Protein AF-A0A7S2V1N7-F1 (afdb_monomer)

Structure (mmCIF, N/CA/C/O backbone):
data_AF-A0A7S2V1N7-F1
#
_entry.id   AF-A0A7S2V1N7-F1
#
loop_
_atom_site.group_PDB
_atom_site.id
_atom_site.type_symbol
_atom_site.label_atom_id
_atom_site.label_alt_id
_atom_site.label_comp_id
_atom_site.label_asym_id
_atom_site.label_entity_id
_atom_site.label_seq_id
_atom_site.pdbx_PDB_ins_code
_atom_site.Cartn_x
_atom_site.Cartn_y
_atom_site.Cartn_z
_atom_site.occupancy
_atom_site.B_iso_or_equiv
_atom_site.auth_seq_id
_atom_site.auth_comp_id
_atom_site.auth_asym_id
_atom_site.auth_atom_id
_atom_site.pdbx_PDB_model_num
ATOM 1 N N . ARG A 1 1 ? -16.010 21.346 7.575 1.00 42.81 1 ARG A N 1
ATOM 2 C CA . ARG A 1 1 ? -16.570 21.109 6.223 1.00 42.81 1 ARG A CA 1
ATOM 3 C C . ARG A 1 1 ? -16.182 22.324 5.382 1.00 42.81 1 ARG A C 1
ATOM 5 O O . ARG A 1 1 ? -16.856 23.338 5.467 1.00 42.81 1 ARG A O 1
ATOM 12 N N . VAL A 1 2 ? -15.017 22.274 4.736 1.00 31.75 2 VAL A N 1
ATOM 13 C CA . VAL A 1 2 ? -14.473 23.378 3.923 1.00 31.75 2 VAL A CA 1
ATOM 14 C C . VAL A 1 2 ? -14.767 23.037 2.460 1.00 31.75 2 VAL A C 1
ATOM 16 O O . VAL A 1 2 ? -14.564 21.878 2.091 1.00 31.75 2 VAL A O 1
ATOM 19 N N . PRO A 1 3 ? -15.313 23.959 1.653 1.00 31.62 3 PRO A N 1
ATOM 20 C CA . PRO A 1 3 ? -15.618 23.675 0.260 1.00 31.62 3 PRO A CA 1
ATOM 21 C C . PRO A 1 3 ? -14.314 23.675 -0.542 1.00 31.62 3 PRO A C 1
ATOM 23 O O . PRO A 1 3 ? -13.525 24.610 -0.434 1.00 31.62 3 PRO A O 1
ATOM 26 N N . LEU A 1 4 ? -14.083 22.624 -1.328 1.00 34.66 4 LEU A N 1
ATOM 27 C CA . LEU A 1 4 ? -13.017 22.612 -2.326 1.00 34.66 4 LEU A CA 1
ATOM 28 C C . LEU A 1 4 ? -13.506 23.423 -3.529 1.00 34.66 4 LEU A C 1
ATOM 30 O O . LEU A 1 4 ? -14.501 23.064 -4.158 1.00 34.66 4 LEU A O 1
ATOM 34 N N . VAL A 1 5 ? -12.839 24.541 -3.793 1.00 35.62 5 VAL A N 1
ATOM 35 C CA . VAL A 1 5 ? -12.979 25.317 -5.028 1.00 35.62 5 VAL A CA 1
ATOM 36 C C . VAL A 1 5 ? -12.204 24.594 -6.131 1.00 35.62 5 VAL A C 1
ATOM 38 O O . VAL A 1 5 ? -11.089 24.125 -5.908 1.00 35.62 5 VAL A O 1
ATOM 41 N N . GLU A 1 6 ? -12.798 24.474 -7.319 1.00 36.16 6 GLU A N 1
ATOM 42 C CA . GLU A 1 6 ? -12.089 24.032 -8.523 1.00 36.16 6 GLU A CA 1
ATOM 43 C C . GLU A 1 6 ? -10.876 24.942 -8.758 1.00 36.16 6 GLU A C 1
ATOM 45 O O . GLU A 1 6 ? -11.041 26.137 -8.999 1.00 36.16 6 GLU A O 1
ATOM 50 N N . GLY A 1 7 ? -9.660 24.388 -8.693 1.00 40.28 7 GLY A N 1
ATOM 51 C CA . GLY A 1 7 ? -8.454 25.099 -9.132 1.00 40.28 7 GLY A CA 1
ATOM 52 C C . GLY A 1 7 ? -7.237 25.085 -8.210 1.00 40.28 7 GLY A C 1
ATOM 53 O O . GLY A 1 7 ? -6.247 25.723 -8.567 1.00 40.28 7 GLY A O 1
ATOM 54 N N . ASP A 1 8 ? -7.241 24.361 -7.089 1.00 32.91 8 ASP A N 1
ATOM 55 C CA . ASP A 1 8 ? -6.070 24.310 -6.201 1.00 32.91 8 ASP A CA 1
ATOM 56 C C . ASP A 1 8 ? -4.965 23.399 -6.768 1.00 32.91 8 ASP A C 1
ATOM 58 O O . ASP A 1 8 ? -4.761 22.249 -6.378 1.00 32.91 8 ASP A O 1
ATOM 62 N N . MET A 1 9 ? -4.246 23.959 -7.743 1.00 36.78 9 MET A N 1
ATOM 63 C CA . MET A 1 9 ? -2.929 23.522 -8.177 1.00 36.78 9 MET A CA 1
ATOM 64 C C . MET A 1 9 ? -1.976 23.522 -6.977 1.00 36.78 9 MET A C 1
ATOM 66 O O . MET A 1 9 ? -1.804 24.533 -6.295 1.00 36.78 9 MET A O 1
ATOM 70 N N . ILE A 1 10 ? -1.314 22.385 -6.766 1.00 39.44 10 ILE A N 1
ATOM 71 C CA . ILE A 1 10 ? -0.136 22.242 -5.903 1.00 39.44 10 ILE A CA 1
ATOM 72 C C . ILE A 1 10 ? 0.823 2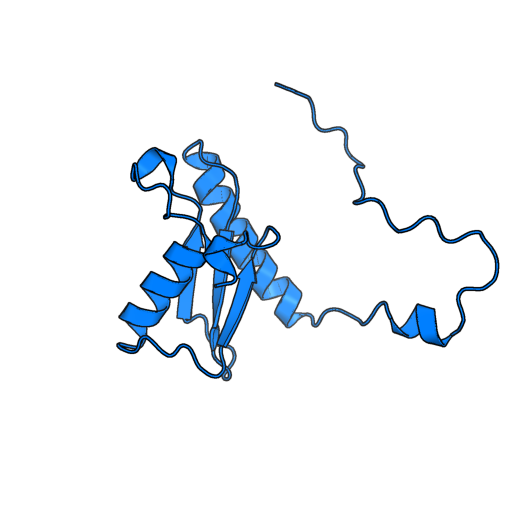3.410 -6.211 1.00 39.44 10 ILE A C 1
ATOM 74 O O . ILE A 1 10 ? 1.060 23.685 -7.393 1.00 39.44 10 ILE A O 1
ATOM 78 N N . PRO A 1 11 ? 1.370 24.124 -5.209 1.00 36.28 11 PRO A N 1
ATOM 79 C CA . PRO A 1 11 ? 2.172 25.312 -5.456 1.00 36.28 11 PRO A CA 1
ATOM 80 C C . PRO A 1 11 ? 3.440 24.921 -6.215 1.00 36.28 11 PRO A C 1
ATOM 82 O O . PRO A 1 11 ? 4.390 24.387 -5.645 1.00 36.28 11 PRO A O 1
ATOM 85 N N . THR A 1 12 ? 3.475 25.200 -7.519 1.00 39.91 12 THR A N 1
ATOM 86 C CA . THR A 1 12 ? 4.720 25.136 -8.282 1.00 39.91 12 THR A CA 1
ATOM 87 C C . THR A 1 12 ? 5.693 26.158 -7.695 1.00 39.91 12 THR A C 1
ATOM 89 O O . THR A 1 12 ? 5.255 27.261 -7.336 1.00 39.91 12 THR A O 1
ATOM 92 N N . PRO A 1 13 ? 7.000 25.859 -7.617 1.00 39.22 13 PRO A N 1
ATOM 93 C CA . PRO A 1 13 ? 7.968 26.805 -7.090 1.00 39.22 13 PRO A CA 1
ATOM 94 C C . PRO A 1 13 ? 7.872 28.099 -7.897 1.00 39.22 13 PRO A C 1
ATOM 96 O O . PRO A 1 13 ? 7.823 28.069 -9.129 1.00 39.22 13 PRO A O 1
ATOM 99 N N . ARG A 1 14 ? 7.802 29.239 -7.204 1.00 44.78 14 ARG A N 1
ATOM 100 C CA . ARG A 1 14 ? 7.757 30.574 -7.812 1.00 44.78 14 ARG A CA 1
ATOM 101 C C . ARG A 1 14 ? 9.095 30.849 -8.510 1.00 44.78 14 ARG A C 1
ATOM 103 O O . ARG A 1 14 ? 9.966 31.524 -7.973 1.00 44.78 14 ARG A O 1
ATOM 110 N N . PHE A 1 15 ? 9.278 30.306 -9.708 1.00 44.94 15 PHE A N 1
ATOM 111 C CA . PHE A 1 15 ? 10.390 30.667 -10.572 1.00 44.94 15 PHE A CA 1
ATOM 112 C C . PHE A 1 15 ? 10.088 32.043 -11.162 1.00 44.94 15 PHE A C 1
ATOM 114 O O . PHE A 1 15 ? 9.101 32.234 -11.875 1.00 44.94 15 PHE A O 1
ATOM 121 N N . GLN A 1 16 ? 10.911 33.031 -10.807 1.00 41.84 16 GLN A N 1
ATOM 122 C CA . GLN A 1 16 ? 10.851 34.357 -11.410 1.00 41.84 16 GLN A CA 1
ATOM 123 C C . GLN A 1 16 ? 10.960 34.224 -12.934 1.00 41.84 16 GLN A C 1
ATOM 125 O O . GLN A 1 16 ? 11.785 33.474 -13.461 1.00 41.84 16 GLN A O 1
ATOM 130 N N . HIS A 1 17 ? 10.069 34.926 -13.629 1.00 44.06 17 HIS A N 1
ATOM 131 C CA . HIS A 1 17 ? 9.933 34.889 -15.076 1.00 44.06 17 HIS A CA 1
ATOM 132 C C . HIS A 1 17 ? 11.265 35.258 -15.745 1.00 44.06 17 HIS A C 1
ATOM 134 O O . HIS A 1 17 ? 11.726 36.386 -15.601 1.00 44.06 17 HIS A O 1
ATOM 140 N N . GLY A 1 18 ? 11.857 34.329 -16.505 1.00 47.34 18 GLY A N 1
ATOM 141 C CA . GLY A 1 18 ? 12.840 34.705 -17.527 1.00 47.34 18 GLY A CA 1
ATOM 142 C C . GLY A 1 18 ? 13.954 33.718 -17.867 1.00 47.34 18 GLY A C 1
ATOM 143 O O . GLY A 1 18 ? 14.486 33.816 -18.966 1.00 47.34 18 GLY A O 1
ATOM 144 N N . LEU A 1 19 ? 14.322 32.762 -17.007 1.00 46.16 19 LEU A N 1
ATOM 145 C CA . LEU A 1 19 ? 15.497 31.903 -17.256 1.00 46.16 19 LEU A CA 1
ATOM 146 C C . LEU A 1 19 ? 15.286 30.459 -16.783 1.00 46.16 19 LEU A C 1
ATOM 148 O O . LEU A 1 19 ? 16.047 29.920 -15.988 1.00 46.16 19 LEU A O 1
ATOM 152 N N . VAL A 1 20 ? 14.254 29.795 -17.299 1.00 50.62 20 VAL A N 1
ATOM 153 C CA . VAL A 1 20 ? 14.172 28.331 -17.209 1.00 50.62 20 VAL A CA 1
ATOM 154 C C . VAL A 1 20 ? 14.992 27.789 -18.379 1.00 50.62 20 VAL A C 1
ATOM 156 O O . VAL A 1 20 ? 14.531 27.800 -19.524 1.00 50.62 20 VAL A O 1
ATOM 159 N N . SER A 1 21 ? 16.246 27.405 -18.114 1.00 56.25 21 SER A N 1
ATOM 160 C CA . SER A 1 21 ? 17.143 26.821 -19.120 1.00 56.25 21 SER A CA 1
ATOM 161 C C . SER A 1 21 ? 16.444 25.649 -19.832 1.00 56.25 21 SER A C 1
ATOM 163 O O . SER A 1 21 ? 15.557 25.007 -19.262 1.00 56.25 21 SER A O 1
ATOM 165 N N . ARG A 1 22 ? 16.832 25.316 -21.076 1.00 53.84 22 ARG A N 1
ATOM 166 C CA . ARG A 1 22 ? 16.344 24.086 -21.751 1.00 53.84 22 ARG A CA 1
ATOM 167 C C . ARG A 1 22 ? 16.469 22.850 -20.842 1.00 53.84 22 ARG A C 1
ATOM 169 O O . ARG A 1 22 ? 15.635 21.958 -20.900 1.00 53.84 22 ARG A O 1
ATOM 176 N N . GLN A 1 23 ? 17.456 22.860 -19.951 1.00 54.12 23 GLN A N 1
ATOM 177 C CA . GLN A 1 23 ? 17.722 21.829 -18.954 1.00 54.12 23 GLN A CA 1
ATOM 178 C C . GLN A 1 23 ? 16.634 21.719 -17.872 1.00 54.12 23 GLN A C 1
ATOM 180 O O . GLN A 1 23 ? 16.312 20.612 -17.459 1.00 54.12 23 GLN A O 1
ATOM 185 N N . CYS A 1 24 ? 16.008 22.828 -17.466 1.00 48.53 24 CYS A N 1
ATOM 186 C CA . CYS A 1 24 ? 14.876 22.816 -16.536 1.00 48.53 24 CYS A CA 1
ATOM 187 C C . CYS A 1 24 ? 13.551 22.434 -17.222 1.00 48.53 24 CYS A C 1
ATOM 189 O O . CYS A 1 24 ? 12.697 21.821 -16.590 1.00 48.53 24 CYS A O 1
ATOM 191 N N . LYS A 1 25 ? 13.385 22.719 -18.524 1.00 47.16 25 LYS A N 1
ATOM 192 C CA . LYS A 1 25 ? 12.231 22.221 -19.302 1.00 47.16 25 LYS A CA 1
ATOM 193 C C . LYS A 1 25 ? 12.260 20.698 -19.467 1.00 47.16 25 LYS A C 1
ATOM 195 O O . LYS A 1 25 ? 11.214 20.069 -19.413 1.00 47.16 25 LYS A O 1
ATOM 200 N N . ASN A 1 26 ? 13.454 20.114 -19.567 1.00 47.53 26 ASN A N 1
ATOM 201 C CA . ASN A 1 26 ? 13.648 18.661 -19.574 1.00 47.53 26 ASN A CA 1
ATOM 202 C C . ASN A 1 26 ? 13.399 18.004 -18.200 1.00 47.53 26 ASN A C 1
ATOM 204 O O . ASN A 1 26 ? 13.274 16.785 -18.129 1.00 47.53 26 ASN A O 1
ATOM 208 N N . TYR A 1 27 ? 13.347 18.789 -17.115 1.00 49.41 27 TYR A N 1
ATOM 209 C CA . TYR A 1 27 ? 13.086 18.302 -15.753 1.00 49.41 27 TYR A CA 1
ATOM 210 C C . TYR A 1 27 ? 11.599 17.988 -15.512 1.00 49.41 27 TYR A C 1
ATOM 212 O O . TYR A 1 27 ? 11.265 17.267 -14.579 1.00 49.41 27 TYR A O 1
ATOM 220 N N . MET A 1 28 ? 10.713 18.481 -16.382 1.00 49.38 28 MET A N 1
ATOM 221 C CA . MET A 1 28 ? 9.316 18.051 -16.474 1.00 49.38 28 MET A CA 1
ATOM 222 C C . MET A 1 28 ? 9.238 16.804 -17.366 1.00 49.38 28 MET A C 1
ATOM 224 O O . MET A 1 28 ? 8.637 16.844 -18.438 1.00 49.38 28 MET A O 1
ATOM 228 N N . GLN A 1 29 ? 9.941 15.731 -16.982 1.00 55.34 29 GLN A N 1
ATOM 229 C CA . GLN A 1 29 ? 9.911 14.468 -17.722 1.00 55.34 29 GLN A CA 1
ATOM 230 C C . GLN A 1 29 ? 8.460 13.997 -17.889 1.00 55.34 29 GLN A C 1
ATOM 232 O O . GLN A 1 29 ? 7.685 14.012 -16.934 1.00 55.34 29 GLN A O 1
ATOM 237 N N . GLU A 1 30 ? 8.099 13.593 -19.108 1.00 62.25 30 GLU A N 1
ATOM 238 C CA . GLU A 1 30 ? 6.822 12.944 -19.398 1.00 62.25 30 GLU A CA 1
ATOM 239 C C . GLU A 1 30 ? 6.644 11.737 -18.468 1.00 62.25 30 GLU A C 1
ATOM 241 O O . GLU A 1 30 ? 7.385 10.758 -18.557 1.00 62.25 30 GLU A O 1
ATOM 246 N N . TYR A 1 31 ? 5.664 11.804 -17.562 1.00 71.31 31 TYR A N 1
ATOM 247 C CA . TYR A 1 31 ? 5.207 10.626 -16.828 1.00 71.31 31 TYR A CA 1
ATOM 248 C C . TYR A 1 31 ? 4.820 9.546 -17.837 1.00 71.31 31 TYR A C 1
ATOM 250 O O . TYR A 1 31 ? 4.067 9.834 -18.774 1.00 71.31 31 TYR A O 1
ATOM 258 N N . ARG A 1 32 ? 5.303 8.312 -17.646 1.00 87.38 32 ARG A N 1
ATOM 259 C CA . ARG A 1 32 ? 4.930 7.207 -18.535 1.00 87.38 32 ARG A CA 1
ATOM 260 C C . ARG A 1 32 ? 3.415 7.024 -18.469 1.00 87.38 32 ARG A C 1
ATOM 262 O O . ARG A 1 32 ? 2.822 7.128 -17.397 1.00 87.38 32 ARG A O 1
ATOM 269 N N . GLU A 1 33 ? 2.777 6.729 -19.599 1.00 89.31 33 GLU A N 1
ATOM 270 C CA . GLU A 1 33 ? 1.331 6.439 -19.623 1.00 89.31 33 GLU A CA 1
ATOM 271 C C . GLU A 1 33 ? 0.968 5.286 -18.674 1.00 89.31 33 GLU A C 1
ATOM 273 O O . GLU A 1 33 ? -0.084 5.293 -18.039 1.00 89.31 33 GLU A O 1
ATOM 278 N N . GLU A 1 34 ? 1.892 4.343 -18.499 1.00 92.94 34 GLU A N 1
ATOM 279 C CA . GLU A 1 34 ? 1.797 3.279 -17.504 1.00 92.94 34 GLU A CA 1
ATOM 280 C C . GLU A 1 34 ? 1.728 3.814 -16.060 1.00 92.94 34 GLU A C 1
ATOM 282 O O . GLU A 1 34 ? 0.871 3.386 -15.288 1.00 92.94 34 GLU A O 1
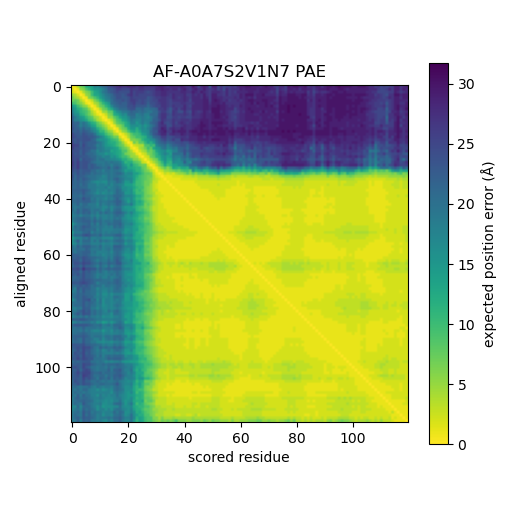ATOM 287 N N . ASP A 1 35 ? 2.551 4.804 -15.700 1.00 95.56 35 ASP A N 1
ATOM 288 C CA . ASP A 1 35 ? 2.529 5.408 -14.361 1.00 95.56 35 ASP A CA 1
ATOM 289 C C . ASP A 1 35 ? 1.174 6.083 -14.083 1.00 95.56 35 ASP A C 1
ATOM 291 O O . ASP A 1 35 ? 0.635 5.984 -12.977 1.00 95.56 35 ASP A O 1
ATOM 295 N N . LYS A 1 36 ? 0.576 6.722 -15.101 1.00 95.62 36 LYS A N 1
ATOM 296 C CA . LYS A 1 36 ? -0.773 7.309 -15.003 1.00 95.62 36 LYS A CA 1
ATOM 297 C C . LYS A 1 36 ? -1.838 6.237 -14.782 1.00 95.62 36 LYS A C 1
ATOM 299 O O . LYS A 1 36 ? -2.739 6.439 -13.968 1.00 95.62 36 LYS A O 1
ATOM 304 N N . TYR A 1 37 ? -1.735 5.106 -15.478 1.00 97.38 37 TYR A N 1
ATOM 305 C CA . TYR A 1 37 ? -2.654 3.980 -15.317 1.00 97.38 37 TYR A CA 1
ATOM 306 C C . TYR A 1 37 ? -2.610 3.412 -13.891 1.00 97.38 37 TYR A C 1
ATOM 308 O O . TYR A 1 37 ? -3.652 3.305 -13.236 1.00 97.38 37 TYR A O 1
ATOM 316 N N . TRP A 1 38 ? -1.415 3.124 -13.370 1.00 98.31 38 TRP A N 1
ATOM 317 C CA . TRP A 1 38 ? -1.253 2.591 -12.015 1.00 98.31 38 TRP A CA 1
ATOM 318 C C . TRP A 1 38 ? -1.690 3.588 -10.939 1.00 98.31 38 TRP A C 1
ATOM 320 O O . TRP A 1 38 ? -2.372 3.208 -9.984 1.00 98.31 38 TRP A O 1
ATOM 330 N N . MET A 1 39 ? -1.404 4.879 -11.129 1.00 98.25 39 MET A N 1
ATOM 331 C CA . MET A 1 39 ? -1.926 5.932 -10.255 1.00 98.25 39 MET A CA 1
ATOM 332 C C . MET A 1 39 ? -3.460 6.003 -10.286 1.00 98.25 39 MET A C 1
ATOM 334 O O . MET A 1 39 ? -4.094 6.201 -9.250 1.00 98.25 39 MET A O 1
ATOM 338 N N . GLY A 1 40 ? -4.079 5.775 -11.448 1.00 98.31 40 GLY A N 1
ATOM 339 C CA . GLY A 1 40 ? -5.531 5.648 -11.576 1.00 98.31 40 GLY A CA 1
ATOM 340 C C . GLY A 1 40 ? -6.106 4.549 -10.677 1.00 98.31 40 GLY A C 1
ATOM 341 O O . GLY A 1 40 ? -7.096 4.777 -9.980 1.00 98.31 40 GLY A O 1
ATOM 342 N N . LEU A 1 41 ? -5.453 3.384 -10.611 1.00 98.62 41 LEU A N 1
ATOM 343 C CA . LEU A 1 41 ? -5.857 2.307 -9.699 1.00 98.62 41 LEU A CA 1
ATOM 344 C C . LEU A 1 41 ? -5.645 2.672 -8.221 1.00 98.62 41 LEU A C 1
ATOM 346 O O . LEU A 1 41 ? -6.502 2.360 -7.390 1.00 98.62 41 LEU A O 1
ATOM 350 N N . ALA A 1 42 ? -4.569 3.386 -7.881 1.00 98.75 42 ALA A N 1
ATOM 351 C CA . ALA A 1 42 ? -4.359 3.892 -6.523 1.00 98.75 42 ALA A CA 1
ATOM 352 C C . ALA A 1 42 ? -5.468 4.880 -6.102 1.00 98.75 42 ALA A C 1
ATOM 354 O O . ALA A 1 42 ? -5.976 4.804 -4.982 1.00 98.75 42 ALA A O 1
ATOM 355 N N . LEU A 1 43 ? -5.931 5.743 -7.012 1.00 98.75 43 LEU A N 1
ATOM 356 C CA . LEU A 1 43 ? -7.063 6.647 -6.768 1.00 98.75 43 LEU A CA 1
ATOM 357 C C . LEU A 1 43 ? -8.386 5.896 -6.552 1.00 98.75 43 LEU A C 1
ATOM 359 O O . LEU A 1 43 ? -9.199 6.314 -5.724 1.00 98.75 43 LEU A O 1
ATOM 363 N N . VAL A 1 44 ? -8.595 4.755 -7.221 1.00 98.81 44 VAL A N 1
ATOM 364 C CA . VAL A 1 44 ? -9.736 3.868 -6.928 1.00 98.81 44 VAL A CA 1
ATOM 365 C C . VAL A 1 44 ? -9.669 3.355 -5.485 1.00 98.81 44 VAL A C 1
ATOM 367 O O . VAL A 1 44 ? -10.691 3.344 -4.796 1.00 98.81 44 VAL A O 1
ATOM 370 N N . GLN A 1 45 ? -8.483 2.996 -4.983 1.00 98.81 45 GLN A N 1
ATOM 371 C CA . GLN A 1 45 ? -8.305 2.590 -3.581 1.00 98.81 45 GLN A CA 1
ATOM 372 C C . GLN A 1 45 ? -8.551 3.749 -2.604 1.00 98.81 45 GLN A C 1
ATOM 374 O O . GLN A 1 45 ? -9.274 3.582 -1.622 1.00 98.81 45 GLN A O 1
ATOM 379 N N . ALA A 1 46 ? -8.052 4.950 -2.906 1.00 98.75 46 ALA A N 1
ATOM 380 C CA . ALA A 1 46 ? -8.334 6.149 -2.113 1.00 98.75 46 ALA A CA 1
ATOM 381 C C . ALA A 1 46 ? -9.842 6.443 -2.031 1.00 98.75 46 ALA A C 1
ATOM 383 O O . ALA A 1 46 ? -10.356 6.843 -0.982 1.00 98.75 46 ALA A O 1
ATOM 384 N N . LYS A 1 47 ? -10.589 6.180 -3.114 1.00 98.69 47 LYS A N 1
ATOM 385 C CA . LYS A 1 47 ? -12.049 6.298 -3.111 1.00 98.69 47 LYS A CA 1
ATOM 386 C C . LYS A 1 47 ? -12.716 5.269 -2.193 1.00 98.69 47 LYS A C 1
ATOM 388 O O . LYS A 1 47 ? -13.694 5.622 -1.535 1.00 98.69 47 LYS A O 1
ATOM 393 N N . LYS A 1 48 ? -12.191 4.039 -2.095 1.00 98.62 48 LYS A N 1
ATOM 394 C CA . LYS A 1 48 ? -12.671 3.033 -1.126 1.00 98.62 48 LYS A CA 1
ATOM 395 C C . LYS A 1 48 ? -12.491 3.523 0.314 1.00 98.62 48 LYS A C 1
ATOM 397 O O . LYS A 1 48 ? -13.465 3.492 1.059 1.00 98.62 48 LYS A O 1
ATOM 402 N N . ALA A 1 49 ? -11.313 4.050 0.667 1.00 98.50 49 ALA A N 1
ATOM 403 C CA . ALA A 1 49 ? -11.075 4.666 1.979 1.00 98.50 49 ALA A CA 1
ATOM 404 C C . ALA A 1 49 ? -12.076 5.801 2.258 1.00 98.50 49 ALA A C 1
ATOM 406 O O . ALA A 1 49 ? -12.778 5.784 3.268 1.00 98.50 49 ALA A O 1
ATOM 407 N N . SER A 1 50 ? -12.233 6.732 1.311 1.00 98.44 50 SER A N 1
ATOM 408 C CA . SER A 1 50 ? -13.186 7.843 1.435 1.00 98.44 50 SER A CA 1
ATOM 409 C C . SER A 1 50 ? -14.620 7.375 1.702 1.00 98.44 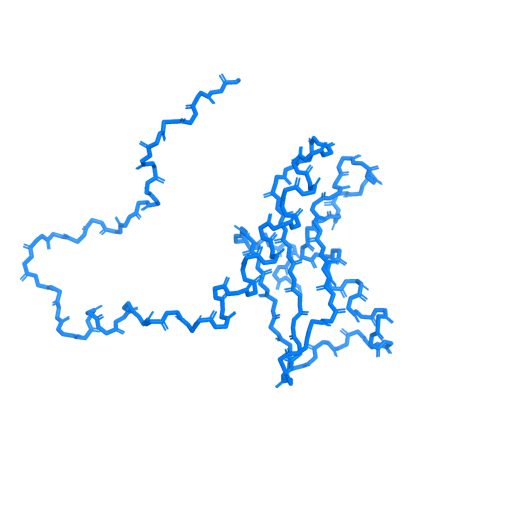50 SER A C 1
ATOM 411 O O . SER A 1 50 ? -15.309 7.950 2.543 1.00 98.44 50 SER A O 1
ATOM 413 N N . ASN A 1 51 ? -15.074 6.324 1.012 1.00 98.38 51 ASN A N 1
ATOM 414 C CA . ASN A 1 51 ? -16.422 5.778 1.182 1.00 98.38 51 ASN A CA 1
ATOM 415 C C . ASN A 1 51 ? -16.638 5.141 2.567 1.00 98.38 51 ASN A C 1
ATOM 417 O O . ASN A 1 51 ? -17.780 5.028 3.004 1.00 98.38 51 ASN A O 1
ATOM 421 N N . LEU A 1 52 ? -15.561 4.741 3.246 1.00 98.06 52 LEU A N 1
ATOM 422 C CA . LEU A 1 52 ? -15.577 4.205 4.609 1.00 98.06 52 LEU A CA 1
ATOM 423 C C . LEU A 1 52 ? -15.370 5.287 5.682 1.00 98.06 52 LEU A C 1
ATOM 425 O O . LEU A 1 52 ? -15.354 4.968 6.866 1.00 98.06 52 LEU A O 1
ATOM 429 N N . GLY A 1 53 ? -15.237 6.559 5.290 1.00 97.81 53 GLY A N 1
ATOM 430 C CA . GLY A 1 53 ? -14.981 7.667 6.215 1.00 97.81 53 GLY A CA 1
ATOM 431 C C . GLY A 1 53 ? -13.523 7.791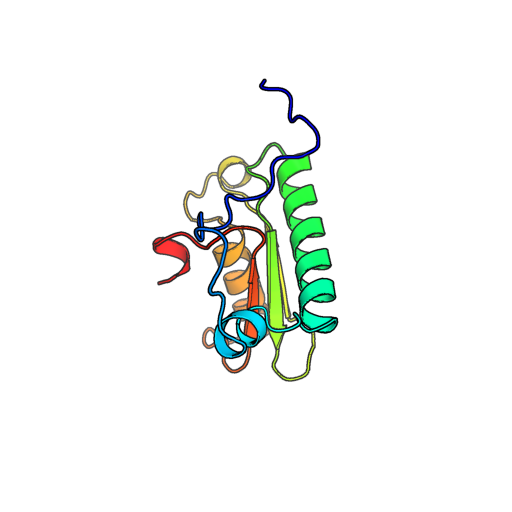 6.667 1.00 97.81 53 GLY A C 1
ATOM 432 O O . GLY A 1 53 ? -13.243 8.549 7.589 1.00 97.81 53 GLY A O 1
ATOM 433 N N . GLU A 1 54 ? -12.606 7.079 6.015 1.00 98.38 54 GLU A N 1
ATOM 434 C CA . GLU A 1 54 ? -11.165 7.130 6.274 1.00 98.38 54 GLU A CA 1
ATOM 435 C C . GLU A 1 54 ? -10.502 8.310 5.543 1.00 98.38 54 GLU A C 1
ATOM 437 O O . GLU A 1 54 ? -11.065 8.898 4.610 1.00 98.38 54 GLU A O 1
ATOM 442 N N . VAL A 1 55 ? -9.252 8.617 5.908 1.00 97.88 55 VAL A N 1
ATOM 443 C CA . VAL A 1 55 ? -8.403 9.518 5.111 1.00 97.88 55 VAL A CA 1
ATOM 444 C C . VAL A 1 55 ? -8.235 8.920 3.702 1.00 97.88 55 VAL A C 1
ATOM 446 O O . VAL A 1 55 ? -7.864 7.751 3.586 1.00 97.88 55 VAL A O 1
ATOM 449 N N . PRO A 1 56 ? -8.501 9.672 2.614 1.00 98.44 56 PRO A N 1
ATOM 450 C CA . PRO A 1 56 ? -8.570 9.127 1.258 1.00 98.44 56 PRO A CA 1
ATOM 451 C C . PRO A 1 56 ? -7.176 8.881 0.663 1.00 98.44 56 PRO A C 1
ATOM 453 O O . PRO A 1 56 ? -6.734 9.594 -0.236 1.00 98.44 56 PRO A O 1
ATOM 456 N N . VAL A 1 57 ? -6.483 7.858 1.164 1.00 98.75 57 VAL A N 1
ATOM 457 C CA . VAL A 1 57 ? -5.178 7.413 0.662 1.00 98.75 57 VAL A CA 1
ATOM 458 C C . VAL A 1 57 ? -5.299 5.998 0.117 1.00 98.75 57 VAL A C 1
ATOM 460 O O . VAL A 1 57 ? -5.895 5.121 0.747 1.00 98.75 57 VAL A O 1
ATOM 463 N N . GLY A 1 58 ? -4.734 5.789 -1.067 1.00 98.81 58 GLY A N 1
ATOM 464 C CA . GLY A 1 58 ? -4.678 4.507 -1.748 1.00 98.81 58 GLY A CA 1
ATOM 465 C C . GLY A 1 58 ? -3.273 4.206 -2.252 1.00 98.81 58 GLY A C 1
ATOM 466 O O . GLY A 1 58 ? -2.495 5.119 -2.538 1.00 98.81 58 GLY A O 1
ATOM 467 N N . ALA A 1 59 ? -2.964 2.919 -2.367 1.00 98.81 59 ALA A N 1
ATOM 468 C CA . ALA A 1 59 ? -1.701 2.432 -2.883 1.00 98.81 59 ALA A CA 1
ATOM 469 C C . ALA A 1 59 ? -1.887 1.160 -3.718 1.00 98.81 59 ALA A C 1
ATOM 471 O O . ALA A 1 59 ? -2.761 0.337 -3.435 1.00 98.81 59 ALA A O 1
ATOM 472 N N . VAL A 1 60 ? -1.041 0.981 -4.729 1.00 98.81 60 VAL A N 1
ATOM 473 C CA . VAL A 1 60 ? -0.939 -0.261 -5.510 1.00 98.81 60 VAL A CA 1
ATOM 474 C C . VAL A 1 60 ? 0.521 -0.625 -5.724 1.00 98.81 60 VAL A C 1
ATOM 476 O O . VAL A 1 60 ? 1.368 0.257 -5.854 1.00 98.81 60 VAL A O 1
ATOM 479 N N . LEU A 1 61 ? 0.820 -1.920 -5.752 1.00 98.62 61 LEU A N 1
ATOM 480 C CA . LEU A 1 61 ? 2.168 -2.435 -5.959 1.00 98.62 61 LEU A CA 1
ATOM 481 C C . LEU A 1 61 ? 2.210 -3.294 -7.217 1.00 98.62 61 LEU A C 1
ATOM 483 O O . LEU A 1 61 ? 1.407 -4.214 -7.379 1.00 98.62 61 LEU A O 1
ATOM 487 N N . VAL A 1 62 ? 3.156 -2.978 -8.092 1.00 98.31 62 VAL A N 1
ATOM 488 C CA . VAL A 1 62 ? 3.331 -3.579 -9.417 1.00 98.31 62 VAL A CA 1
ATOM 489 C C . VAL A 1 62 ? 4.698 -4.248 -9.466 1.00 98.31 62 VAL A C 1
ATOM 491 O O . VAL A 1 62 ? 5.670 -3.686 -8.964 1.00 98.31 62 VAL A O 1
ATOM 494 N N . ASP A 1 63 ? 4.793 -5.447 -10.032 1.00 96.88 63 ASP A N 1
ATOM 495 C CA . ASP A 1 63 ? 6.078 -6.126 -10.214 1.00 96.88 63 ASP A CA 1
ATOM 496 C C . ASP A 1 63 ? 6.820 -5.659 -11.479 1.00 96.88 63 ASP A C 1
ATOM 498 O O . ASP A 1 63 ? 6.275 -4.976 -12.343 1.00 96.88 63 ASP A O 1
ATOM 502 N N . GLY A 1 64 ? 8.082 -6.064 -11.623 1.00 94.50 64 GLY A N 1
ATOM 503 C CA . GLY A 1 64 ? 8.921 -5.699 -12.767 1.00 94.50 64 GLY A CA 1
ATOM 504 C C . GLY A 1 64 ? 8.470 -6.281 -14.112 1.00 94.50 64 GLY A C 1
ATOM 505 O O . GLY A 1 64 ? 9.068 -5.954 -15.133 1.00 94.50 64 GLY A O 1
ATOM 506 N N . ALA A 1 65 ? 7.444 -7.137 -14.128 1.00 95.25 65 ALA A N 1
ATOM 507 C CA . ALA A 1 65 ? 6.791 -7.615 -15.343 1.00 95.25 65 ALA A CA 1
ATOM 508 C C . ALA A 1 65 ? 5.528 -6.798 -15.690 1.00 95.25 65 ALA A C 1
ATOM 510 O O . ALA A 1 65 ? 4.813 -7.167 -16.621 1.00 95.25 65 ALA A O 1
ATOM 511 N N . GLY A 1 66 ? 5.243 -5.716 -14.953 1.00 95.75 66 GLY A N 1
ATOM 512 C CA . GLY A 1 66 ? 4.075 -4.859 -15.164 1.00 95.75 66 GLY A CA 1
ATOM 513 C C . GLY A 1 66 ? 2.773 -5.478 -14.654 1.00 95.75 66 GLY A C 1
ATOM 514 O O . GLY A 1 66 ? 1.698 -5.170 -15.166 1.00 95.75 66 GLY A O 1
ATOM 515 N N . ARG A 1 67 ? 2.833 -6.402 -13.684 1.00 97.00 67 ARG A N 1
ATOM 516 C CA . ARG A 1 67 ? 1.640 -7.054 -13.124 1.00 97.00 67 ARG A CA 1
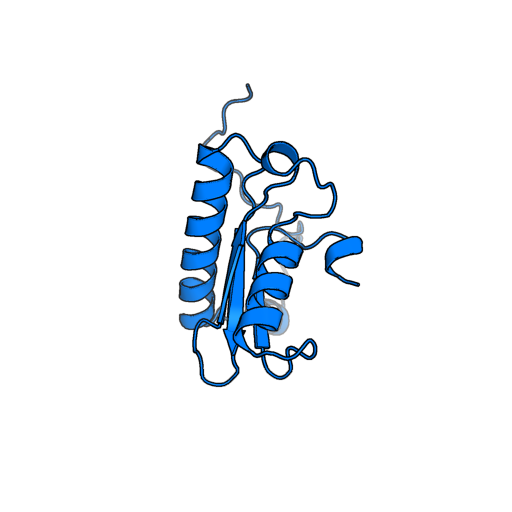ATOM 517 C C . ARG A 1 67 ? 1.296 -6.464 -11.768 1.00 97.00 67 ARG A C 1
ATOM 519 O O . ARG A 1 67 ? 2.165 -6.300 -10.914 1.00 97.00 67 ARG A O 1
ATOM 526 N N . LEU A 1 68 ? 0.009 -6.220 -11.547 1.00 98.38 68 LEU A N 1
ATOM 527 C CA . LEU A 1 68 ? -0.503 -5.843 -10.237 1.00 98.38 68 LEU A CA 1
ATOM 528 C C . LEU A 1 68 ? -0.300 -6.996 -9.246 1.00 98.38 68 LEU A C 1
ATOM 530 O O . LEU A 1 68 ? -0.793 -8.102 -9.464 1.00 98.38 68 LEU A O 1
ATOM 534 N N . VAL A 1 69 ? 0.403 -6.722 -8.152 1.00 98.50 69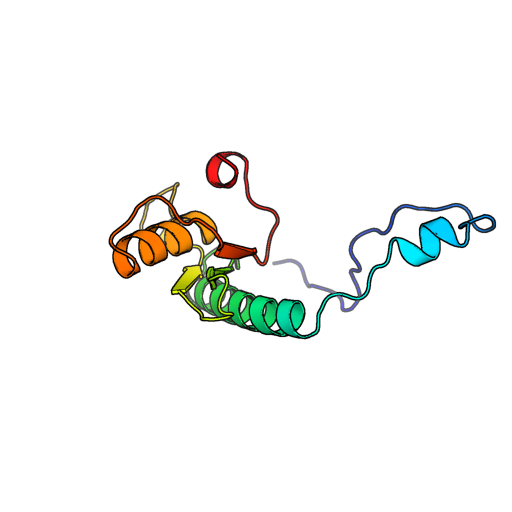 VAL A N 1
ATOM 535 C CA . VAL A 1 69 ? 0.662 -7.682 -7.072 1.00 98.50 69 VAL A CA 1
ATOM 536 C C . VAL A 1 69 ? -0.329 -7.488 -5.934 1.00 98.50 69 VAL A C 1
ATOM 538 O O . VAL A 1 69 ? -0.865 -8.462 -5.406 1.00 98.50 69 VAL A O 1
ATOM 541 N N . ALA A 1 70 ? -0.557 -6.237 -5.532 1.00 98.69 70 ALA A N 1
ATOM 542 C CA . ALA A 1 70 ?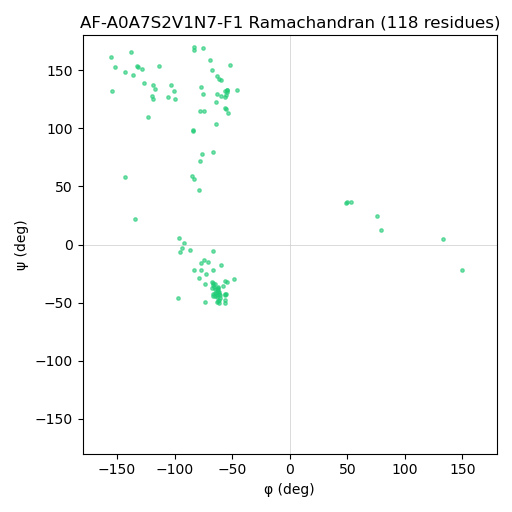 -1.431 -5.909 -4.417 1.00 98.69 70 ALA A CA 1
ATOM 543 C C . ALA A 1 70 ? -1.999 -4.494 -4.514 1.00 98.69 70 ALA A C 1
ATOM 545 O O . ALA A 1 70 ? -1.458 -3.617 -5.190 1.00 98.69 70 ALA A O 1
ATOM 546 N N . GLU A 1 71 ? -3.078 -4.289 -3.769 1.00 98.75 71 GLU A N 1
ATOM 547 C CA . GLU A 1 71 ? -3.741 -3.010 -3.564 1.00 98.75 71 GLU A CA 1
ATOM 548 C C . GLU A 1 71 ? -3.908 -2.781 -2.057 1.00 98.75 71 GLU A C 1
ATOM 550 O O . GLU A 1 71 ? -4.053 -3.734 -1.287 1.00 98.75 71 GLU A O 1
ATOM 555 N N . GLY A 1 72 ? -3.926 -1.522 -1.633 1.00 98.56 72 GLY A N 1
ATOM 556 C CA . GLY A 1 72 ? -4.187 -1.137 -0.253 1.00 98.56 72 GLY A CA 1
ATOM 557 C C . GLY A 1 72 ? -4.810 0.249 -0.165 1.00 98.56 72 GLY A C 1
ATOM 558 O O . GLY A 1 72 ? -4.615 1.097 -1.032 1.00 98.56 72 GLY A O 1
ATOM 559 N N . PHE A 1 73 ? -5.573 0.487 0.893 1.00 98.81 73 PHE A N 1
ATOM 560 C CA . PHE A 1 73 ? -6.109 1.802 1.232 1.00 98.81 73 PHE A CA 1
ATOM 561 C C . PHE A 1 73 ? -5.999 2.035 2.739 1.00 98.81 73 PHE A C 1
ATOM 563 O O . PHE A 1 73 ? -5.719 1.098 3.492 1.00 98.81 73 PHE A O 1
ATOM 570 N N . ASN A 1 74 ? -6.161 3.287 3.167 1.00 98.69 74 ASN A N 1
ATOM 571 C CA . ASN A 1 74 ? -6.112 3.644 4.583 1.00 98.69 74 ASN A CA 1
ATOM 572 C C . ASN A 1 74 ? -7.245 2.971 5.364 1.00 98.69 74 ASN A C 1
ATOM 574 O O . ASN A 1 74 ? -8.407 3.083 4.978 1.00 98.69 74 ASN A O 1
ATOM 578 N N . GLN A 1 75 ? -6.903 2.310 6.467 1.00 98.50 75 GLN A N 1
ATOM 579 C CA . GLN A 1 75 ? -7.857 1.596 7.321 1.00 98.50 75 GLN A CA 1
ATOM 580 C C . GLN A 1 75 ? -7.627 1.877 8.812 1.00 98.50 75 GLN A C 1
ATOM 582 O O . GLN A 1 75 ? -7.992 1.055 9.649 1.00 98.50 75 GLN A O 1
ATOM 587 N N . VAL A 1 76 ? -6.971 2.988 9.159 1.00 98.50 76 VAL A N 1
ATOM 588 C CA . VAL A 1 76 ? -6.558 3.285 10.542 1.00 98.50 76 VAL A CA 1
ATOM 589 C C . VAL A 1 76 ? -7.745 3.270 11.503 1.00 98.50 76 VAL A C 1
ATOM 591 O O . VAL A 1 76 ? -7.681 2.611 12.541 1.00 98.50 76 VAL A O 1
ATOM 594 N N . GLU A 1 77 ? -8.840 3.938 11.142 1.00 97.62 77 GLU A N 1
ATOM 595 C CA . GLU A 1 77 ? -10.015 4.056 12.009 1.00 97.62 77 GLU A CA 1
ATOM 596 C C . GLU A 1 77 ? -10.794 2.733 12.064 1.00 97.62 77 GLU A C 1
ATOM 598 O O . GLU A 1 77 ? -11.089 2.204 13.135 1.00 97.62 77 GLU A O 1
ATOM 603 N N . THR A 1 78 ? -11.080 2.152 10.898 1.00 97.88 78 THR A N 1
ATOM 604 C CA . THR A 1 78 ? -11.898 0.940 10.738 1.00 97.88 78 THR A CA 1
ATOM 605 C C . THR A 1 78 ? -11.244 -0.314 11.305 1.00 97.88 78 THR A C 1
ATOM 607 O O . THR A 1 78 ? -11.951 -1.202 11.781 1.00 97.88 78 THR A O 1
ATOM 610 N N . SER A 1 79 ? -9.913 -0.407 11.258 1.00 97.44 79 SER A N 1
ATOM 611 C CA . SER A 1 79 ? -9.162 -1.532 11.830 1.00 97.44 79 SER A CA 1
ATOM 612 C C . SER A 1 79 ? -8.654 -1.275 13.250 1.00 97.44 79 SER A C 1
ATOM 614 O O . SER A 1 79 ? -8.135 -2.198 13.876 1.00 97.44 79 SER A O 1
ATOM 616 N N . CYS A 1 80 ? -8.811 -0.048 13.762 1.00 97.75 80 CYS A N 1
ATOM 617 C CA . CYS A 1 80 ? -8.206 0.409 15.015 1.00 97.75 80 CYS A CA 1
ATOM 618 C C . CYS A 1 80 ? -6.694 0.101 15.099 1.00 97.75 80 CYS A C 1
ATOM 620 O O . CYS A 1 80 ? -6.176 -0.232 16.166 1.00 97.75 80 CYS A O 1
ATOM 622 N N . ASP A 1 81 ? -5.985 0.204 13.971 1.00 98.00 81 ASP A N 1
ATOM 623 C CA . ASP A 1 81 ? -4.541 -0.015 13.853 1.00 98.00 81 ASP A CA 1
ATOM 624 C C . ASP A 1 81 ? -3.883 1.243 13.278 1.00 98.00 81 ASP A C 1
ATOM 626 O O . ASP A 1 81 ? -4.008 1.553 12.094 1.00 98.00 81 ASP A O 1
ATOM 630 N N . ALA A 1 82 ? -3.122 1.950 14.116 1.00 97.50 82 ALA A N 1
ATOM 631 C CA . ALA A 1 82 ? -2.400 3.162 13.728 1.00 97.50 82 ALA A CA 1
ATOM 632 C C . ALA A 1 82 ? -1.383 2.941 12.590 1.00 97.50 82 ALA A C 1
ATOM 634 O O . ALA A 1 82 ? -0.948 3.901 11.966 1.00 97.50 82 ALA A O 1
ATOM 635 N N . SER A 1 83 ? -0.994 1.693 12.313 1.00 97.50 83 SER A N 1
ATOM 636 C CA . SER A 1 83 ? -0.079 1.340 11.226 1.00 97.50 83 SER A CA 1
ATOM 637 C C . SER A 1 83 ? -0.781 0.957 9.919 1.00 97.50 83 SER A C 1
ATOM 639 O O . SER A 1 83 ? -0.100 0.701 8.926 1.00 97.50 83 SER A O 1
ATOM 641 N N . ALA A 1 84 ? -2.118 0.907 9.886 1.00 98.25 84 ALA A N 1
ATOM 642 C CA . ALA A 1 84 ? -2.909 0.471 8.733 1.00 98.25 84 ALA A CA 1
ATOM 643 C C . ALA A 1 84 ? -3.042 1.554 7.642 1.00 98.25 84 ALA A C 1
ATOM 645 O O . ALA A 1 84 ? -4.129 1.808 7.114 1.00 98.25 84 ALA A O 1
ATOM 646 N N . HIS A 1 85 ? -1.921 2.187 7.297 1.00 98.62 85 HIS A N 1
ATOM 647 C CA . HIS A 1 85 ? -1.801 3.094 6.160 1.00 98.62 85 HIS A CA 1
ATOM 648 C C . HIS A 1 85 ? -1.910 2.323 4.838 1.00 98.62 85 HIS A C 1
ATOM 650 O O . HIS A 1 85 ? -1.658 1.114 4.783 1.00 98.62 85 HIS A O 1
ATOM 656 N N . ALA A 1 86 ? -2.254 3.022 3.755 1.00 98.69 86 ALA A N 1
ATOM 657 C CA . ALA A 1 86 ? -2.438 2.407 2.442 1.00 98.69 86 ALA A CA 1
ATOM 658 C C . ALA A 1 86 ? -1.190 1.636 1.978 1.00 98.69 86 ALA A C 1
ATOM 660 O O . ALA A 1 86 ? -1.302 0.506 1.503 1.00 98.69 86 ALA A O 1
ATOM 661 N N . GLU A 1 87 ? -0.010 2.218 2.180 1.00 98.69 87 GLU A N 1
ATOM 662 C CA . GLU A 1 87 ? 1.299 1.666 1.834 1.00 98.69 87 GLU A CA 1
ATOM 663 C C . GLU A 1 87 ? 1.576 0.386 2.621 1.00 98.69 87 GLU A C 1
ATOM 665 O O . GLU A 1 87 ? 1.897 -0.650 2.041 1.00 98.69 87 GLU A O 1
ATOM 670 N N . MET A 1 88 ? 1.372 0.428 3.941 1.00 98.31 88 MET A N 1
ATOM 671 C CA . MET A 1 88 ? 1.580 -0.719 4.824 1.00 98.31 88 MET A CA 1
ATOM 672 C C . MET A 1 88 ? 0.629 -1.863 4.485 1.00 98.31 88 MET A C 1
ATOM 674 O O . MET A 1 88 ? 1.055 -3.014 4.383 1.00 98.31 88 MET A O 1
ATOM 678 N N . ASN A 1 89 ? -0.650 -1.562 4.264 1.00 98.50 89 ASN A N 1
ATOM 679 C CA . ASN A 1 89 ? -1.646 -2.559 3.884 1.00 98.50 89 ASN A CA 1
ATOM 680 C C . ASN A 1 89 ? -1.314 -3.189 2.524 1.00 98.50 89 ASN A C 1
ATOM 682 O O . ASN A 1 89 ? -1.340 -4.416 2.400 1.00 98.50 89 ASN A O 1
ATOM 686 N N . CYS A 1 90 ? -0.916 -2.374 1.543 1.00 98.62 90 CYS A N 1
ATOM 687 C CA . CYS A 1 90 ? -0.499 -2.833 0.220 1.00 98.62 90 CYS A CA 1
ATOM 688 C C . CYS A 1 90 ? 0.743 -3.740 0.295 1.00 98.62 90 CYS A C 1
ATOM 690 O O . CYS A 1 90 ? 0.728 -4.856 -0.223 1.00 98.62 90 CYS A O 1
ATOM 692 N N . MET A 1 91 ? 1.793 -3.326 1.015 1.00 98.19 91 MET A N 1
ATOM 693 C CA . MET A 1 91 ? 3.017 -4.121 1.182 1.00 98.19 91 MET A CA 1
ATOM 694 C C . MET A 1 91 ? 2.770 -5.428 1.942 1.00 98.19 91 MET A C 1
ATOM 696 O O . MET A 1 91 ? 3.276 -6.478 1.546 1.00 98.19 91 MET A O 1
ATOM 700 N N . ARG A 1 92 ? 1.955 -5.406 3.007 1.00 98.25 92 ARG A N 1
ATOM 701 C CA . ARG A 1 92 ? 1.561 -6.618 3.749 1.00 98.25 92 ARG A CA 1
ATOM 702 C C . ARG A 1 92 ? 0.804 -7.595 2.851 1.00 98.25 92 ARG A C 1
ATOM 704 O O . ARG A 1 92 ? 1.052 -8.800 2.919 1.00 98.25 92 ARG A O 1
ATOM 711 N N . ALA A 1 93 ? -0.111 -7.094 2.022 1.00 98.50 93 ALA A N 1
ATOM 712 C CA . ALA A 1 93 ? -0.841 -7.905 1.054 1.00 98.50 93 ALA A CA 1
ATOM 713 C C . ALA A 1 93 ? 0.098 -8.481 -0.020 1.00 98.50 93 ALA A C 1
ATOM 715 O O . ALA A 1 93 ? 0.049 -9.683 -0.279 1.00 98.50 93 ALA A O 1
ATOM 716 N N . ALA A 1 94 ? 1.012 -7.671 -0.561 1.00 98.44 94 ALA A N 1
ATOM 717 C CA . ALA A 1 94 ? 2.006 -8.108 -1.540 1.00 98.44 94 ALA A CA 1
ATOM 718 C C . ALA A 1 94 ? 2.927 -9.198 -0.982 1.00 98.44 94 ALA A C 1
ATOM 720 O O . ALA A 1 94 ? 3.129 -10.228 -1.623 1.00 98.44 94 ALA A O 1
ATOM 721 N N . ALA A 1 95 ? 3.434 -9.019 0.240 1.00 98.19 95 ALA A N 1
ATOM 722 C CA . ALA A 1 95 ? 4.317 -9.990 0.875 1.00 98.19 95 ALA A CA 1
ATOM 723 C C . ALA A 1 95 ? 3.624 -11.339 1.103 1.00 98.19 95 ALA A C 1
ATOM 725 O O . ALA A 1 95 ? 4.225 -12.396 0.904 1.00 98.19 95 ALA A O 1
ATOM 726 N N . LYS A 1 96 ? 2.336 -11.314 1.470 1.00 98.31 96 LYS A N 1
ATOM 727 C CA . LYS A 1 96 ? 1.509 -12.523 1.562 1.00 98.31 96 LYS A CA 1
ATOM 728 C C . LYS A 1 96 ? 1.279 -13.156 0.188 1.00 98.31 96 LYS A C 1
ATOM 730 O O . LYS A 1 96 ?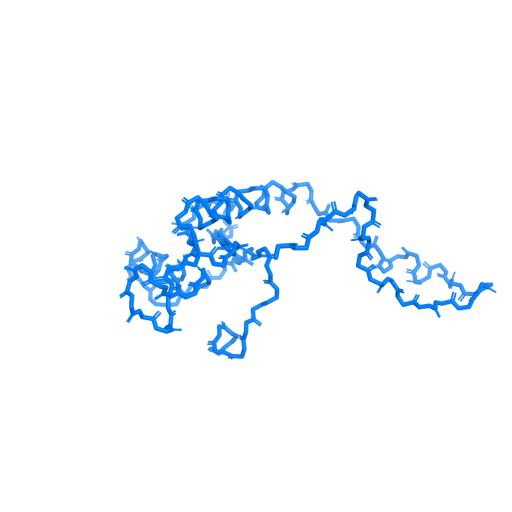 1.421 -14.369 0.070 1.00 98.31 96 LYS A O 1
ATOM 735 N N . ALA A 1 97 ? 0.961 -12.369 -0.839 1.00 97.50 97 ALA A N 1
ATOM 736 C CA . ALA A 1 97 ? 0.726 -12.874 -2.193 1.00 97.50 97 ALA A CA 1
ATOM 737 C C . ALA A 1 97 ? 1.977 -13.541 -2.790 1.00 97.50 97 ALA A C 1
ATOM 739 O O . ALA A 1 97 ? 1.884 -14.606 -3.394 1.00 97.50 97 ALA A O 1
ATOM 740 N N . LEU A 1 98 ? 3.153 -12.953 -2.562 1.00 96.62 98 LEU A N 1
ATOM 741 C CA . LEU A 1 98 ? 4.437 -13.467 -3.044 1.00 96.62 98 LEU A CA 1
ATOM 742 C C . LEU A 1 98 ? 5.080 -14.500 -2.106 1.00 96.62 98 LEU A C 1
ATOM 744 O O . LEU A 1 98 ? 6.131 -15.042 -2.441 1.00 96.62 98 LEU A O 1
ATOM 748 N N . GLN A 1 99 ? 4.484 -14.750 -0.931 1.00 97.38 99 GLN A N 1
ATOM 749 C CA . GLN A 1 99 ? 5.068 -15.564 0.146 1.00 97.38 99 GLN A CA 1
ATOM 750 C C . GLN A 1 99 ? 6.518 -15.150 0.471 1.00 97.38 99 GLN A C 1
ATOM 752 O O . GLN A 1 99 ? 7.382 -15.979 0.757 1.00 97.38 99 GLN A O 1
ATOM 757 N N . ASN A 1 100 ? 6.801 -13.848 0.395 1.00 96.69 100 ASN A N 1
ATOM 758 C CA . ASN A 1 100 ? 8.135 -13.292 0.568 1.00 96.69 100 ASN A CA 1
ATOM 759 C C . ASN A 1 100 ? 8.045 -11.845 1.056 1.00 96.69 100 ASN A C 1
ATOM 761 O O . ASN A 1 100 ? 7.327 -11.032 0.488 1.00 96.69 100 ASN A O 1
ATOM 765 N N . TRP A 1 101 ? 8.810 -11.5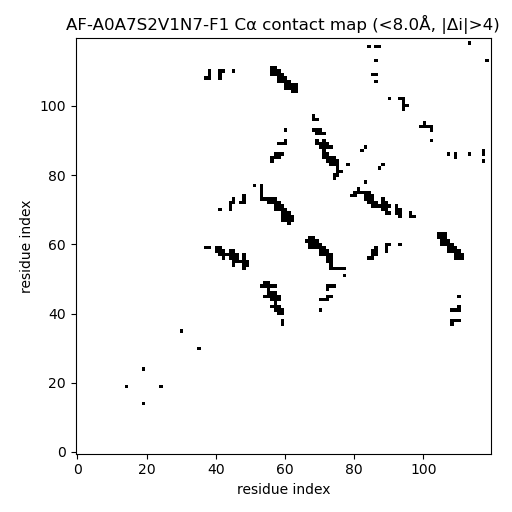06 2.090 1.00 95.31 101 TRP A N 1
ATOM 766 C CA . TRP A 1 101 ? 8.864 -10.143 2.621 1.00 95.31 101 TRP A CA 1
ATOM 767 C C . TRP A 1 101 ? 9.719 -9.203 1.762 1.00 95.31 101 TRP A C 1
ATOM 769 O O . TRP A 1 101 ? 9.555 -7.988 1.829 1.00 95.31 101 TRP A O 1
ATOM 779 N N . ARG A 1 102 ? 10.636 -9.746 0.950 1.00 96.75 102 ARG A N 1
ATOM 780 C CA . ARG A 1 102 ? 11.462 -8.954 0.034 1.00 96.75 102 ARG A CA 1
ATOM 781 C C . ARG A 1 102 ? 10.700 -8.691 -1.261 1.00 96.75 102 ARG A C 1
ATOM 783 O O . ARG A 1 102 ? 10.705 -9.526 -2.163 1.00 96.75 102 ARG A O 1
ATOM 790 N N . LEU A 1 103 ? 10.102 -7.509 -1.365 1.00 96.69 103 LEU A N 1
ATOM 791 C CA . LEU A 1 103 ? 9.380 -7.033 -2.552 1.00 96.69 103 LEU A CA 1
ATOM 792 C C . LEU A 1 103 ? 10.349 -6.436 -3.590 1.00 96.69 103 LEU A C 1
ATOM 794 O O . LEU A 1 103 ? 10.269 -5.264 -3.950 1.00 96.69 103 LEU A O 1
ATOM 798 N N . LEU A 1 104 ? 11.333 -7.231 -4.020 1.00 96.31 104 LEU A N 1
ATOM 799 C CA . LEU A 1 104 ? 12.340 -6.795 -4.991 1.00 96.31 104 LEU A CA 1
ATOM 800 C C . LEU A 1 104 ? 11.714 -6.559 -6.367 1.00 96.31 104 LEU A C 1
ATOM 802 O O . LEU A 1 104 ? 10.763 -7.241 -6.747 1.00 96.31 104 LEU A O 1
ATOM 806 N N . ASN A 1 105 ? 12.301 -5.636 -7.133 1.00 95.69 105 ASN A N 1
ATOM 807 C CA . ASN A 1 105 ? 11.857 -5.286 -8.486 1.00 95.69 105 ASN A CA 1
ATOM 808 C C . ASN A 1 105 ? 10.364 -4.932 -8.548 1.00 95.69 105 ASN A C 1
ATOM 810 O O . ASN A 1 105 ? 9.689 -5.293 -9.506 1.00 95.69 105 ASN A O 1
ATOM 814 N N . CYS A 1 106 ? 9.849 -4.274 -7.512 1.00 97.38 106 CYS A N 1
ATOM 815 C CA . CYS A 1 106 ? 8.477 -3.793 -7.462 1.00 97.38 106 CYS A CA 1
ATOM 816 C C . CYS A 1 106 ? 8.450 -2.261 -7.459 1.00 97.38 106 CYS A C 1
ATOM 818 O O . CYS A 1 106 ? 9.384 -1.607 -6.992 1.00 97.38 106 CYS A O 1
ATOM 820 N N . THR A 1 107 ? 7.358 -1.693 -7.954 1.00 97.62 107 THR A N 1
ATOM 821 C CA . THR A 1 107 ? 7.058 -0.263 -7.895 1.00 97.62 107 THR A CA 1
ATOM 822 C C . THR A 1 107 ? 5.777 -0.067 -7.098 1.00 97.62 107 THR A C 1
ATOM 824 O O . THR A 1 107 ? 4.753 -0.680 -7.393 1.00 97.62 107 THR A O 1
ATOM 827 N N . LEU A 1 108 ? 5.849 0.770 -6.064 1.00 98.19 108 LEU A N 1
ATOM 828 C CA . LEU A 1 108 ? 4.706 1.166 -5.250 1.00 98.19 108 LEU A CA 1
ATOM 829 C C . LEU A 1 108 ? 4.217 2.540 -5.722 1.00 98.19 108 LEU A C 1
ATOM 831 O O . LEU A 1 108 ? 4.989 3.496 -5.755 1.00 98.19 108 LEU A O 1
ATOM 835 N N . TYR A 1 109 ? 2.937 2.634 -6.065 1.00 98.44 109 TYR A N 1
ATOM 836 C CA . TYR A 1 109 ? 2.262 3.883 -6.408 1.00 98.44 109 TYR A CA 1
ATOM 837 C C . TYR A 1 109 ? 1.359 4.288 -5.248 1.00 98.44 109 TYR A C 1
ATOM 839 O O . TYR A 1 109 ? 0.517 3.491 -4.839 1.00 98.44 109 TYR A O 1
ATOM 847 N N . CYS A 1 110 ? 1.505 5.519 -4.753 1.00 98.06 110 CYS A N 1
ATOM 848 C CA . CYS A 1 110 ? 0.733 6.059 -3.632 1.00 98.06 110 CYS A CA 1
ATOM 849 C C . CYS A 1 110 ? 0.074 7.383 -4.024 1.00 98.06 110 CYS A C 1
ATOM 851 O O . CYS A 1 110 ? 0.702 8.223 -4.665 1.00 98.06 110 CYS A O 1
ATOM 853 N N . THR A 1 111 ? -1.176 7.598 -3.608 1.00 98.19 111 THR A N 1
ATOM 854 C CA . THR A 1 111 ? -1.903 8.851 -3.896 1.00 98.19 111 THR A CA 1
ATOM 855 C C . THR A 1 111 ? -1.435 10.037 -3.054 1.00 98.19 111 THR A C 1
ATOM 857 O O . THR A 1 111 ? -1.802 11.174 -3.340 1.00 98.19 111 THR A O 1
ATOM 860 N N . LEU A 1 112 ? -0.664 9.773 -1.999 1.00 97.12 112 LEU A N 1
ATOM 861 C CA . LEU A 1 112 ? -0.052 10.760 -1.119 1.00 97.12 112 LEU A CA 1
ATOM 862 C C . LEU A 1 112 ? 1.422 10.396 -0.909 1.00 97.12 112 LEU A C 1
ATOM 864 O O . LEU A 1 112 ? 1.788 9.223 -1.009 1.00 97.12 112 LEU A O 1
ATOM 868 N N . GLU A 1 113 ? 2.255 11.398 -0.623 1.00 97.31 113 GLU A N 1
ATOM 869 C CA . GLU A 1 113 ? 3.632 11.171 -0.182 1.00 97.31 113 GLU A CA 1
ATOM 870 C C . GLU A 1 113 ? 3.640 10.262 1.061 1.00 97.31 113 GLU A C 1
ATOM 872 O O . GLU A 1 113 ? 2.931 10.568 2.028 1.00 97.31 113 GLU A O 1
ATOM 877 N N . PRO A 1 114 ? 4.426 9.169 1.064 1.00 96.12 114 PRO A N 1
ATOM 878 C CA . PRO A 1 114 ? 4.461 8.278 2.209 1.00 96.12 114 PRO A CA 1
ATOM 879 C C . PRO A 1 114 ? 4.980 8.961 3.471 1.00 96.12 114 PRO A C 1
ATOM 881 O O . PRO A 1 114 ? 5.881 9.799 3.426 1.00 96.12 114 PRO A O 1
ATOM 884 N N . CYS A 1 115 ? 4.435 8.582 4.627 1.00 97.25 115 CYS A N 1
ATOM 885 C CA . CYS A 1 115 ? 4.924 9.098 5.904 1.00 97.25 115 CYS A CA 1
ATOM 886 C C . CYS A 1 115 ? 6.261 8.451 6.305 1.00 97.25 115 CYS A C 1
ATOM 888 O O . CYS A 1 115 ? 6.667 7.424 5.759 1.00 97.25 115 CYS A O 1
ATOM 890 N N . VAL A 1 116 ? 6.918 9.000 7.332 1.00 97.56 116 VAL A N 1
ATOM 891 C CA . VAL A 1 116 ? 8.200 8.481 7.853 1.00 97.56 116 VAL A CA 1
ATOM 892 C C . VAL A 1 116 ? 8.157 6.997 8.227 1.00 97.56 116 VAL A C 1
ATOM 894 O O . VAL A 1 116 ? 9.150 6.300 8.066 1.00 97.56 116 VAL A O 1
ATOM 897 N N . THR A 1 117 ? 7.010 6.502 8.695 1.00 96.06 117 THR A N 1
ATOM 898 C CA . THR A 1 117 ? 6.822 5.085 9.029 1.00 96.06 117 THR A CA 1
ATOM 899 C C . THR A 1 117 ? 6.703 4.211 7.786 1.00 96.06 117 THR A C 1
ATOM 901 O O . THR A 1 117 ? 7.153 3.078 7.819 1.00 96.06 117 THR A O 1
ATOM 904 N N . CYS A 1 118 ? 6.101 4.712 6.705 1.00 96.31 118 CYS A N 1
ATOM 905 C CA . CYS A 1 118 ? 5.913 3.950 5.466 1.00 96.31 118 CYS A CA 1
ATOM 906 C C . CYS A 1 118 ? 7.151 3.980 4.560 1.00 96.31 118 CYS A C 1
ATOM 908 O O . CYS A 1 118 ? 7.308 3.104 3.716 1.00 96.31 118 CYS A O 1
ATOM 910 N N . TRP A 1 119 ? 8.014 4.986 4.727 1.00 93.62 119 TRP A N 1
ATOM 911 C CA . TRP A 1 119 ? 9.321 5.063 4.072 1.00 93.62 119 TRP A CA 1
ATOM 912 C C . TRP A 1 119 ? 10.360 4.093 4.644 1.00 93.62 119 TRP A C 1
ATOM 914 O O . TRP A 1 119 ? 11.326 3.781 3.945 1.00 93.62 119 TRP A O 1
ATOM 924 N N . GLY A 1 120 ? 10.206 3.698 5.911 1.00 90.12 120 GLY A N 1
ATOM 925 C CA . GLY A 1 120 ? 11.122 2.795 6.615 1.00 90.12 120 GLY A CA 1
ATOM 926 C C . GLY A 1 120 ? 10.835 1.332 6.324 1.00 90.12 120 GLY A C 1
ATOM 927 O O . GLY A 1 120 ? 11.821 0.594 6.108 1.00 90.12 120 GLY A O 1
#

Mean predicted aligned error: 10.24 Å

Radius of gyration: 17.2 Å; Cα contacts (8 Å, |Δi|>4): 180; chains: 1; bounding box: 34×50×37 Å

Organism: NCBI:txid94617

Foldseek 3Di:
DDDDDPDPDDDDPPDPPDDCDPVNVCVPPPDPVLLVVQLVVQQVQLVVCVVVVHRSKKKWKAALVRHTQFIFDACCPVVVPVQRHRLSRRLVSSCVSVVHNPRPRMDMHMPDDDDPVSVD

pLDDT: mean 83.85, std 23.49, range [31.62, 98.81]

Nearest PDB structures (foldseek):
  5jfy-assembly1_B  TM=9.382E-01  e=3.970E-08  Brassica oleracea var. capitata
  5jfy-assembly2_D  TM=9.350E-01  e=5.532E-08  Brassica oleracea var. capitata
  7dbf-assembly1_D  TM=9.569E-01  e=1.400E-07  Arabidopsis thaliana
  6l2m-assembly1_A-2  TM=9.285E-01  e=1.226E-07  Mycoplasma capricolum subsp. capricolum
  6l2l-assembly1_A-2  TM=9.281E-01  e=6.026E-07  Mycoplasma capricolum subsp. capricolum

Sequence (120 aa):
RVPLVEGDMIPTPRFQHGLVSRQCKNYMQEYREEDKYWMGLALVQAKKASNLGEVPVGAVLVDGAGRLVAEGFNQVETSCDASAHAEMNCMRAAAKALQNWRLLNCTLYCTLEPCVTCWG

Solvent-accessible surface area (backbone atoms only — not comparable to full-atom values): 7078 Å² total; per-residue (Å²): 140,79,84,84,67,94,75,83,68,77,84,68,80,87,70,74,90,86,77,78,48,76,71,56,62,59,68,66,62,81,75,53,72,65,58,55,52,51,44,52,55,5,48,54,29,10,48,53,12,42,76,72,74,37,67,65,29,6,11,30,31,28,39,77,84,76,42,83,61,26,61,16,32,26,35,35,77,88,66,73,31,94,69,32,38,13,58,46,40,12,51,54,45,27,24,62,73,67,75,36,84,76,72,71,66,51,49,78,38,59,69,54,85,74,50,79,77,69,73,105

Secondary structure (DSSP, 8-state):
-----TT---------TT---HHHHTTS----HHHHHHHHHHHHHHHHHHHTTS---EEEEEETTS-EEEEEE--HHHHT-TT--HHHHHHHHHHHHTT-S--TTEEEEESSPPPHHHH-

InterPro domains:
  IPR002125 Cytidine and deoxycytidylate deaminase domain [PF00383] (33-119)
  IPR002125 Cytidine and deoxycytidylate deaminase domain [PS51747] (33-120)
  IPR016193 Cytidine deaminase-like [SSF53927] (29-120)